Protein AF-A0A399ESU6-F1 (afdb_monomer_lite)

Radius of gyration: 11.93 Å; chains: 1; bounding box: 25×28×24 Å

Foldsee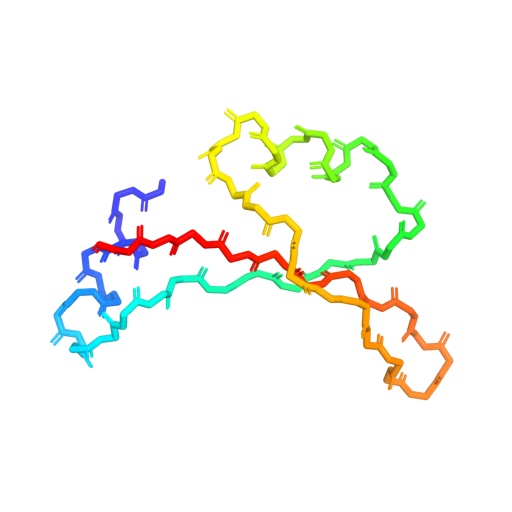k 3Di:
DVVQVVVCVVVVHFKDKDKDQPPCVVVVVVCVVVQWDFDDWDDPDPGIITMTIHTD

Organism: NCBI:txid1408545

Sequence (56 aa):
MGWALEQARAAGKRYLRMDCAAERPKLRAFYESLGFEYHSDWWLGSFHAARYQMPL

pLDDT: mean 87.37, std 4.3, range [63.69, 92.75]

Structure (mmCIF, N/CA/C/O backbone):
data_AF-A0A399ESU6-F1
#
_entry.id   AF-A0A399ESU6-F1
#
loop_
_atom_site.group_PDB
_atom_site.id
_atom_site.type_symbol
_atom_site.label_atom_id
_atom_site.label_alt_id
_atom_site.label_comp_id
_atom_site.label_asym_id
_atom_site.label_entity_id
_atom_site.label_seq_id
_atom_site.pdbx_PDB_ins_code
_atom_site.Cartn_x
_atom_site.Cartn_y
_atom_site.Cartn_z
_atom_site.occupancy
_atom_site.B_iso_or_equiv
_atom_site.auth_seq_id
_atom_site.auth_comp_id
_atom_site.auth_asym_id
_atom_site.auth_atom_id
_atom_site.pdbx_PDB_model_num
ATOM 1 N N . MET A 1 1 ? -9.836 9.728 -3.222 1.00 63.69 1 MET A N 1
ATOM 2 C CA . MET A 1 1 ? -9.469 8.830 -2.100 1.00 63.69 1 MET A CA 1
ATOM 3 C C . MET A 1 1 ? -10.451 8.854 -0.936 1.00 63.69 1 MET A C 1
ATOM 5 O O . MET A 1 1 ? -10.581 7.816 -0.306 1.00 63.69 1 MET A O 1
ATOM 9 N N . GLY A 1 2 ? -11.170 9.959 -0.681 1.00 78.62 2 GLY A N 1
ATOM 10 C CA . GLY A 1 2 ? -12.132 10.058 0.433 1.00 78.62 2 GLY A CA 1
ATOM 11 C C . GLY A 1 2 ? -13.135 8.903 0.506 1.00 78.62 2 GLY A C 1
ATOM 12 O O . GLY A 1 2 ? -13.174 8.211 1.511 1.00 78.62 2 GLY A O 1
ATOM 13 N N . TRP A 1 3 ? -13.811 8.586 -0.603 1.00 86.38 3 TRP A N 1
ATOM 14 C CA . TRP A 1 3 ? -14.805 7.505 -0.618 1.00 86.38 3 TRP A CA 1
ATOM 15 C C . TRP A 1 3 ? -14.245 6.137 -0.181 1.00 86.38 3 TRP A C 1
ATOM 17 O O . TRP A 1 3 ? -14.847 5.456 0.638 1.00 86.38 3 TRP A O 1
ATOM 27 N N . ALA A 1 4 ? -13.064 5.733 -0.665 1.00 85.06 4 ALA A N 1
ATOM 28 C CA . ALA A 1 4 ? -12.476 4.437 -0.303 1.00 85.06 4 ALA A CA 1
ATOM 29 C C . ALA A 1 4 ? -12.047 4.376 1.176 1.00 85.06 4 ALA A C 1
ATOM 31 O O . ALA A 1 4 ? -12.204 3.340 1.821 1.00 85.06 4 ALA A O 1
ATOM 32 N N . LEU A 1 5 ? -11.535 5.489 1.712 1.00 85.25 5 LEU A N 1
ATOM 33 C CA . LEU A 1 5 ? -11.194 5.635 3.129 1.00 85.25 5 LEU A CA 1
ATOM 34 C C . LEU A 1 5 ? -12.442 5.546 4.012 1.00 85.25 5 LEU A C 1
ATOM 36 O O . LEU A 1 5 ? -12.449 4.806 4.992 1.00 85.25 5 LEU A O 1
ATOM 40 N N . GLU A 1 6 ? -13.505 6.265 3.646 1.00 88.62 6 GLU A N 1
ATOM 41 C CA . GLU A 1 6 ? -14.782 6.255 4.363 1.00 88.62 6 GLU A CA 1
ATOM 42 C C . GLU A 1 6 ? -15.407 4.862 4.373 1.00 88.62 6 GLU A C 1
ATOM 44 O O . GLU A 1 6 ? -15.787 4.376 5.434 1.00 88.62 6 GLU A O 1
ATOM 49 N N . GLN A 1 7 ? -15.421 4.172 3.230 1.00 91.06 7 GLN A N 1
ATOM 50 C CA . GLN A 1 7 ? -15.922 2.800 3.141 1.00 91.06 7 GLN A CA 1
ATOM 51 C C . GLN A 1 7 ? -15.102 1.833 4.002 1.00 91.06 7 GLN A C 1
ATOM 53 O O . GLN A 1 7 ? -15.662 0.970 4.677 1.00 91.06 7 GLN A O 1
ATOM 58 N N . ALA A 1 8 ? -13.774 1.969 4.011 1.00 89.00 8 ALA A N 1
ATOM 59 C CA . ALA A 1 8 ? -12.915 1.092 4.795 1.00 89.00 8 ALA A CA 1
ATOM 60 C C . ALA A 1 8 ? -13.042 1.356 6.308 1.00 89.00 8 ALA A C 1
ATOM 62 O O . ALA A 1 8 ? -13.083 0.400 7.087 1.00 89.00 8 ALA A O 1
ATOM 63 N N . ARG A 1 9 ? -13.194 2.624 6.720 1.00 87.56 9 ARG A N 1
ATOM 64 C CA . ARG A 1 9 ? -13.521 3.006 8.104 1.00 87.56 9 ARG A CA 1
ATOM 65 C C . ARG A 1 9 ? -14.903 2.502 8.516 1.00 87.56 9 ARG A C 1
ATOM 67 O O . ARG A 1 9 ? -15.027 1.891 9.573 1.00 87.56 9 ARG A O 1
ATOM 74 N N . ALA A 1 10 ? -15.917 2.677 7.668 1.00 91.44 10 ALA A N 1
ATOM 75 C CA . ALA A 1 10 ? -17.273 2.178 7.905 1.00 91.44 10 ALA A CA 1
ATOM 76 C C . ALA A 1 10 ? -17.308 0.645 8.035 1.00 91.44 10 ALA A C 1
ATOM 78 O O . ALA A 1 10 ? -18.048 0.103 8.850 1.00 91.44 10 ALA A O 1
ATOM 79 N N . ALA A 1 11 ? -16.453 -0.060 7.291 1.00 91.25 11 ALA A N 1
ATOM 80 C CA . ALA A 1 11 ? -16.281 -1.508 7.388 1.00 91.25 11 ALA A CA 1
ATOM 81 C C . ALA A 1 11 ? -15.395 -1.962 8.571 1.00 91.25 11 ALA A C 1
ATOM 83 O O . ALA A 1 11 ? -15.051 -3.147 8.653 1.00 91.25 11 ALA A O 1
ATOM 84 N N . GLY A 1 12 ? -14.978 -1.050 9.460 1.00 91.12 12 GLY A N 1
ATOM 85 C CA . GLY A 1 12 ? -14.154 -1.350 10.635 1.00 91.12 12 GLY A CA 1
ATOM 86 C C . GLY A 1 12 ? -12.752 -1.862 10.296 1.00 91.12 12 GLY A C 1
ATOM 87 O O . GLY A 1 12 ? -12.152 -2.618 11.066 1.00 91.12 12 GLY A O 1
ATOM 88 N N . LYS A 1 13 ? -12.226 -1.525 9.114 1.00 92.19 13 LYS A N 1
ATOM 89 C CA . LYS A 1 13 ? -10.867 -1.902 8.719 1.00 92.19 13 LYS A CA 1
ATOM 90 C C . LYS A 1 13 ? -9.865 -0.946 9.359 1.00 92.19 13 LYS A C 1
ATOM 92 O O . LYS A 1 13 ? -10.162 0.212 9.618 1.00 92.19 13 LYS A O 1
ATOM 97 N N . ARG A 1 14 ? -8.655 -1.453 9.600 1.00 89.44 14 ARG A N 1
ATOM 98 C CA . ARG A 1 14 ? -7.534 -0.676 10.162 1.00 89.44 14 ARG A CA 1
ATOM 99 C C . ARG A 1 14 ? -6.594 -0.115 9.097 1.00 89.44 14 ARG A C 1
ATOM 101 O O . ARG A 1 14 ? -5.830 0.800 9.368 1.00 89.44 14 ARG A O 1
ATOM 108 N N . TYR A 1 15 ? -6.650 -0.684 7.896 1.00 88.62 15 TYR A N 1
ATOM 109 C CA . TYR A 1 15 ? -5.751 -0.354 6.801 1.00 88.62 15 TYR A CA 1
ATOM 110 C C . TYR A 1 15 ? -6.510 -0.400 5.482 1.00 88.62 15 TYR A C 1
ATOM 112 O O . TYR A 1 15 ? -7.308 -1.315 5.254 1.00 88.62 15 TYR A O 1
ATOM 120 N N . LEU A 1 16 ? -6.206 0.546 4.602 1.00 89.81 16 LEU A N 1
ATOM 121 C CA . LEU A 1 16 ? -6.537 0.472 3.187 1.00 89.81 16 LEU A CA 1
ATOM 122 C C . LEU A 1 16 ? -5.326 -0.103 2.455 1.00 89.81 16 LEU A C 1
ATOM 124 O O . LEU A 1 16 ? -4.227 0.433 2.575 1.00 89.81 16 LEU A O 1
ATOM 128 N N . ARG A 1 17 ? -5.510 -1.203 1.721 1.00 89.44 17 ARG A N 1
ATOM 129 C CA . ARG A 1 17 ? -4.435 -1.846 0.957 1.00 89.44 17 ARG A CA 1
ATOM 130 C C . ARG A 1 17 ? -4.663 -1.690 -0.537 1.00 89.44 17 ARG A C 1
ATOM 132 O O . ARG A 1 17 ? -5.798 -1.781 -0.995 1.00 89.44 17 ARG A O 1
ATOM 139 N N . MET A 1 18 ? -3.573 -1.487 -1.264 1.00 86.00 18 MET A N 1
ATOM 140 C CA . MET A 1 18 ? -3.544 -1.469 -2.721 1.00 86.00 18 MET A CA 1
ATOM 141 C C . MET A 1 18 ? -2.466 -2.422 -3.220 1.00 86.00 18 MET A C 1
ATOM 143 O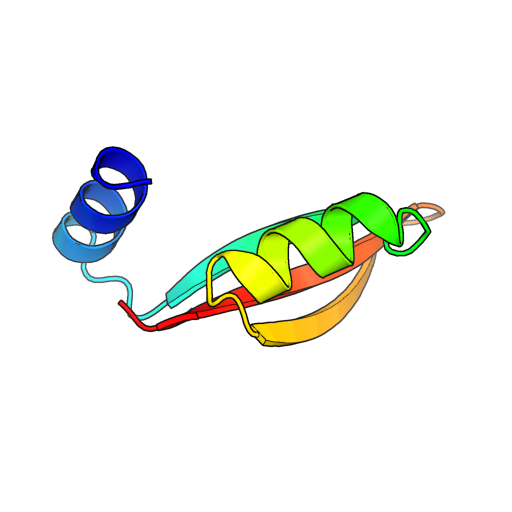 O . MET A 1 18 ? -1.333 -2.398 -2.741 1.00 86.00 18 MET A O 1
ATOM 147 N N . ASP A 1 19 ? -2.820 -3.256 -4.185 1.00 86.38 19 ASP A N 1
ATOM 148 C CA . ASP A 1 19 ? -1.898 -4.091 -4.942 1.00 86.38 19 ASP A CA 1
ATOM 149 C C . ASP A 1 19 ? -1.625 -3.473 -6.320 1.00 86.38 19 ASP A C 1
ATOM 151 O O . ASP A 1 19 ? -2.506 -2.921 -6.978 1.00 86.38 19 ASP A O 1
ATOM 155 N N . CYS A 1 20 ? -0.367 -3.519 -6.747 1.00 83.69 20 CYS A N 1
ATOM 156 C CA . CYS A 1 20 ? 0.061 -3.025 -8.050 1.00 83.69 20 CYS A CA 1
ATOM 157 C C . CYS A 1 20 ? 1.233 -3.840 -8.571 1.00 83.69 20 CYS A C 1
ATOM 159 O O . CYS A 1 20 ? 2.025 -4.340 -7.788 1.00 83.69 20 CYS A O 1
ATOM 161 N N . ALA A 1 21 ? 1.404 -3.916 -9.892 1.00 85.25 21 ALA A N 1
ATOM 162 C CA . ALA A 1 21 ? 2.613 -4.476 -10.490 1.00 85.25 21 ALA A CA 1
ATOM 163 C C . ALA A 1 21 ? 3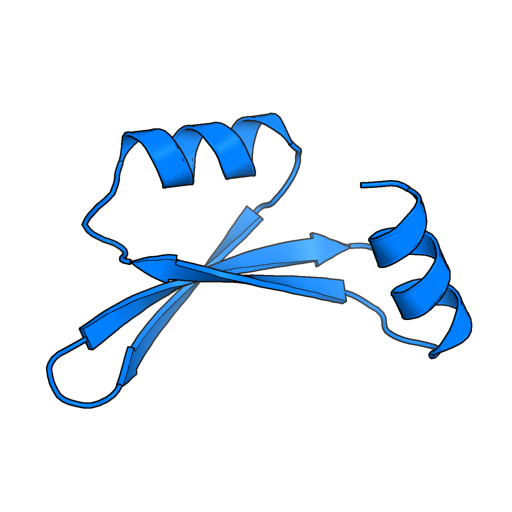.874 -3.791 -9.925 1.00 85.25 21 ALA A C 1
ATOM 165 O O . ALA A 1 21 ? 4.044 -2.574 -10.061 1.00 85.25 21 ALA A O 1
ATOM 166 N N . ALA A 1 22 ? 4.765 -4.568 -9.309 1.00 82.56 22 ALA A N 1
ATOM 167 C CA . ALA A 1 22 ? 5.988 -4.066 -8.679 1.00 82.56 22 ALA A CA 1
ATOM 168 C C . ALA A 1 22 ? 6.955 -3.429 -9.696 1.00 82.56 22 ALA A C 1
ATOM 170 O O . ALA A 1 22 ? 7.754 -2.558 -9.350 1.00 82.56 22 ALA A O 1
ATOM 171 N N . GLU A 1 23 ? 6.825 -3.818 -10.965 1.00 83.50 23 GLU A N 1
ATOM 172 C CA . GLU A 1 23 ? 7.622 -3.359 -12.107 1.00 83.50 23 GLU A CA 1
ATOM 173 C C . GLU A 1 23 ? 7.222 -1.961 -12.619 1.00 83.50 23 GLU A C 1
ATOM 175 O O . GLU A 1 23 ? 7.776 -1.472 -13.602 1.00 83.50 23 GLU A O 1
ATOM 180 N N . ARG A 1 24 ? 6.257 -1.285 -11.975 1.00 83.94 24 ARG A N 1
ATOM 181 C CA . ARG A 1 24 ? 5.799 0.065 -12.347 1.00 83.94 24 ARG A CA 1
ATOM 182 C C . ARG A 1 24 ? 6.315 1.125 -11.363 1.00 83.94 24 ARG A C 1
ATOM 184 O O . ARG A 1 24 ? 5.552 1.581 -10.510 1.00 83.94 24 ARG A O 1
ATOM 191 N N . PRO A 1 25 ? 7.569 1.602 -11.491 1.00 83.62 25 PRO A N 1
ATOM 192 C CA . PRO A 1 25 ? 8.169 2.531 -10.528 1.00 83.62 25 PRO A CA 1
ATOM 193 C C . PRO A 1 25 ? 7.420 3.868 -10.422 1.00 83.62 25 PRO A C 1
ATOM 195 O O . PRO A 1 25 ? 7.295 4.417 -9.334 1.00 83.62 25 PRO A O 1
ATOM 198 N N . LYS A 1 26 ? 6.834 4.366 -11.522 1.00 87.44 26 LYS A N 1
ATOM 199 C CA . LYS A 1 26 ? 6.005 5.587 -11.496 1.00 87.44 26 LYS A CA 1
ATOM 200 C C . LYS A 1 26 ? 4.731 5.422 -10.662 1.00 87.44 26 LYS A C 1
ATOM 202 O O . LYS A 1 26 ? 4.292 6.372 -10.027 1.00 87.44 26 LYS A O 1
ATOM 207 N N . LEU A 1 27 ? 4.140 4.226 -10.669 1.00 85.94 27 LEU A N 1
ATOM 208 C CA . LEU A 1 27 ? 2.916 3.942 -9.923 1.00 85.94 27 LEU A CA 1
ATOM 209 C C . LEU A 1 27 ? 3.210 3.768 -8.427 1.00 85.94 27 LEU A C 1
ATOM 211 O O . LEU A 1 27 ? 2.446 4.240 -7.593 1.00 85.94 27 LEU A O 1
ATOM 215 N N . ARG A 1 28 ? 4.370 3.189 -8.103 1.00 86.00 28 ARG A N 1
ATOM 216 C CA . ARG A 1 28 ? 4.901 3.115 -6.735 1.00 86.00 28 ARG A CA 1
ATOM 217 C C . ARG A 1 28 ? 5.115 4.505 -6.139 1.00 86.00 28 ARG A C 1
ATOM 219 O O . ARG A 1 28 ? 4.511 4.813 -5.119 1.00 86.00 28 ARG A O 1
ATOM 226 N N . ALA A 1 29 ? 5.841 5.368 -6.852 1.00 87.62 29 ALA A N 1
ATOM 227 C CA . ALA A 1 29 ? 6.073 6.746 -6.424 1.00 87.62 29 ALA A CA 1
ATOM 228 C C . ALA A 1 29 ? 4.764 7.541 -6.265 1.00 87.62 29 ALA A C 1
ATOM 230 O O . ALA A 1 29 ? 4.627 8.343 -5.345 1.00 87.62 29 ALA A O 1
ATOM 231 N N . PHE A 1 30 ? 3.775 7.296 -7.133 1.00 89.19 30 PHE A N 1
ATOM 232 C CA . PHE A 1 30 ? 2.448 7.889 -6.989 1.00 89.19 30 PHE A CA 1
ATOM 233 C C . PHE A 1 30 ? 1.770 7.452 -5.683 1.00 89.19 30 PHE A C 1
ATOM 235 O O . PHE A 1 30 ? 1.283 8.307 -4.950 1.00 89.19 30 PHE A O 1
ATOM 242 N N . TYR A 1 31 ? 1.781 6.165 -5.334 1.00 87.25 31 TYR A N 1
ATOM 243 C CA . TYR A 1 31 ? 1.199 5.703 -4.068 1.00 87.25 31 TYR A CA 1
ATOM 244 C C . TYR A 1 31 ? 1.940 6.223 -2.841 1.00 87.25 31 TYR A C 1
ATOM 246 O O . TYR A 1 31 ? 1.292 6.660 -1.891 1.00 87.25 31 TYR A O 1
ATOM 254 N N . GLU A 1 32 ? 3.269 6.263 -2.888 1.00 86.56 32 GLU A N 1
ATOM 255 C CA . GLU A 1 32 ? 4.079 6.861 -1.823 1.00 86.56 32 GLU A CA 1
ATOM 256 C C . GLU A 1 32 ? 3.740 8.348 -1.638 1.00 86.56 32 GLU A C 1
ATOM 258 O O . GLU A 1 32 ? 3.553 8.803 -0.512 1.00 86.56 32 GLU A O 1
ATOM 263 N N . SER A 1 33 ? 3.530 9.095 -2.731 1.00 89.50 33 SER A N 1
ATOM 264 C CA . SER A 1 33 ? 3.105 10.504 -2.660 1.00 89.50 33 SER A CA 1
ATOM 265 C C . SER A 1 33 ? 1.709 10.705 -2.058 1.00 89.50 33 SER A C 1
ATOM 267 O O . SER A 1 33 ? 1.390 11.788 -1.574 1.00 89.50 33 SER A O 1
ATOM 269 N N . LEU A 1 34 ? 0.876 9.663 -2.075 1.00 86.62 34 LEU A N 1
ATOM 270 C CA . LEU A 1 34 ? -0.475 9.673 -1.515 1.00 86.62 34 LEU A CA 1
ATOM 271 C C . LEU A 1 34 ? -0.499 9.227 -0.047 1.00 86.62 34 LEU A C 1
ATOM 273 O O . LEU A 1 34 ? -1.577 9.162 0.538 1.00 86.62 34 LEU A O 1
ATOM 277 N N . GLY A 1 35 ? 0.665 8.930 0.543 1.00 87.75 35 GLY A N 1
ATOM 278 C CA . GLY A 1 35 ? 0.795 8.500 1.936 1.00 87.75 35 GLY A CA 1
ATOM 279 C C . GLY A 1 35 ? 0.664 6.992 2.143 1.00 87.75 35 GLY A C 1
ATOM 280 O O . GLY A 1 35 ? 0.524 6.546 3.279 1.00 87.75 35 GLY A O 1
ATOM 281 N N . PHE A 1 36 ? 0.699 6.197 1.071 1.00 90.75 36 PHE A N 1
ATOM 282 C CA . PHE A 1 36 ? 0.787 4.751 1.210 1.00 90.75 36 PHE A CA 1
ATOM 283 C C . PHE A 1 36 ? 2.226 4.321 1.474 1.00 90.75 36 PHE A C 1
ATOM 285 O O . PHE A 1 36 ? 3.160 4.724 0.786 1.00 90.75 36 PHE A O 1
ATOM 292 N N . GLU A 1 37 ? 2.377 3.400 2.408 1.00 90.75 37 GLU A N 1
ATOM 293 C CA . GLU A 1 37 ? 3.638 2.776 2.758 1.00 90.75 37 GLU A CA 1
ATOM 294 C C . GLU A 1 37 ? 3.741 1.417 2.073 1.00 90.75 37 GLU A C 1
ATOM 296 O O . GLU A 1 37 ? 2.780 0.637 2.030 1.00 90.75 37 GLU A O 1
ATOM 301 N N . TYR A 1 38 ? 4.915 1.113 1.528 1.00 90.19 38 TYR A N 1
ATOM 302 C CA . TYR A 1 38 ? 5.183 -0.220 1.007 1.00 90.19 38 TYR A CA 1
ATOM 303 C C . TYR A 1 38 ? 5.090 -1.239 2.152 1.00 90.19 38 TYR A C 1
ATOM 305 O O . TYR A 1 38 ? 5.761 -1.109 3.173 1.00 90.19 38 TYR A O 1
ATOM 313 N N . HIS A 1 39 ? 4.253 -2.260 1.976 1.00 90.19 39 HIS A N 1
ATOM 314 C CA . HIS A 1 39 ? 4.048 -3.311 2.969 1.00 90.19 39 HIS A CA 1
ATOM 315 C C . HIS A 1 39 ? 4.840 -4.574 2.624 1.00 90.19 39 HIS A C 1
ATOM 317 O O . HIS A 1 39 ? 5.465 -5.165 3.498 1.00 90.19 39 HIS A O 1
ATOM 323 N N . SER A 1 40 ? 4.758 -5.043 1.374 1.00 89.31 40 SER A N 1
ATOM 324 C CA . SER A 1 40 ? 5.399 -6.298 0.944 1.00 89.31 40 SER A CA 1
ATOM 325 C C . SER A 1 40 ? 5.171 -6.572 -0.537 1.00 89.31 40 SER A C 1
ATOM 327 O O . SER A 1 40 ? 4.085 -6.270 -1.032 1.00 89.31 40 SER A O 1
ATOM 329 N N . ASP A 1 41 ? 6.064 -7.315 -1.171 1.00 90.88 41 ASP A N 1
ATOM 330 C CA . ASP A 1 41 ? 5.790 -7.939 -2.460 1.00 90.88 41 ASP A CA 1
ATOM 331 C C . ASP A 1 41 ? 5.041 -9.271 -2.306 1.00 90.88 41 ASP A C 1
ATOM 333 O O . ASP A 1 41 ? 5.112 -9.960 -1.285 1.00 90.88 41 ASP A O 1
ATOM 337 N N . TRP A 1 42 ? 4.271 -9.615 -3.328 1.00 87.94 42 TRP A N 1
ATOM 338 C CA . TRP A 1 42 ? 3.504 -10.841 -3.448 1.00 87.94 42 TRP A CA 1
ATOM 339 C C . TRP A 1 42 ? 3.593 -11.355 -4.881 1.00 87.94 42 TRP A C 1
ATOM 341 O O . TRP A 1 42 ? 3.416 -10.602 -5.835 1.00 87.94 42 TRP A O 1
ATOM 351 N N . TRP A 1 43 ? 3.808 -12.657 -5.032 1.00 87.69 43 TRP A N 1
ATOM 352 C CA . TRP A 1 43 ? 3.812 -13.315 -6.332 1.00 87.69 43 TRP A CA 1
ATOM 353 C C . TRP A 1 43 ? 2.487 -14.039 -6.545 1.00 87.69 43 TRP A C 1
ATOM 355 O O . TRP A 1 43 ? 2.137 -14.954 -5.800 1.00 87.69 43 TRP A O 1
ATOM 365 N N . LEU A 1 44 ? 1.733 -13.622 -7.559 1.00 84.12 44 LEU A N 1
ATOM 366 C CA . LEU A 1 44 ? 0.539 -14.322 -8.019 1.00 84.12 44 LEU A CA 1
ATOM 367 C C . LEU A 1 44 ? 0.886 -15.060 -9.315 1.00 84.12 44 LEU A C 1
ATOM 369 O O . LEU A 1 44 ? 0.729 -14.531 -10.416 1.00 84.12 44 LEU A O 1
ATOM 373 N N . GLY A 1 45 ? 1.431 -16.269 -9.172 1.00 86.94 45 GLY A N 1
ATOM 374 C CA . GLY A 1 45 ? 2.006 -17.009 -10.295 1.00 86.94 45 GLY A CA 1
ATOM 375 C C . GLY A 1 45 ? 3.186 -16.244 -10.898 1.00 86.94 45 GLY A C 1
ATOM 376 O O . GLY A 1 45 ? 4.168 -15.984 -10.210 1.00 86.94 45 GLY A O 1
ATOM 377 N N . SER A 1 46 ? 3.072 -15.852 -12.168 1.00 85.62 46 SER A N 1
ATOM 378 C CA . SER A 1 46 ? 4.075 -15.040 -12.871 1.00 85.62 46 SER A CA 1
ATOM 379 C C . SER A 1 46 ? 3.945 -13.531 -12.626 1.00 85.62 46 SER A C 1
ATOM 381 O O . SER A 1 46 ? 4.760 -12.769 -13.138 1.00 85.62 46 SER A O 1
ATOM 383 N N . PHE A 1 47 ? 2.923 -13.073 -11.895 1.00 83.69 47 PHE A N 1
ATOM 384 C CA . PHE A 1 47 ? 2.704 -11.651 -11.641 1.00 83.69 47 PHE A CA 1
ATOM 385 C C . PHE A 1 47 ? 3.341 -11.213 -10.322 1.00 83.69 47 PHE A C 1
ATOM 387 O O . PHE A 1 47 ? 2.963 -11.691 -9.251 1.00 83.69 47 PHE A O 1
ATOM 394 N N . HIS A 1 48 ? 4.272 -10.264 -10.402 1.00 88.56 48 HIS A N 1
ATOM 395 C CA . HIS A 1 48 ? 4.911 -9.665 -9.238 1.00 88.56 48 HIS A CA 1
ATOM 396 C C . HIS A 1 48 ? 4.145 -8.411 -8.794 1.00 88.56 48 HIS A C 1
ATOM 398 O O . HIS A 1 48 ? 4.192 -7.365 -9.447 1.00 88.56 48 HIS A O 1
ATOM 404 N N . ALA A 1 49 ? 3.429 -8.520 -7.678 1.00 89.25 49 ALA A N 1
ATOM 405 C CA . ALA A 1 49 ? 2.623 -7.455 -7.102 1.00 89.25 49 ALA A CA 1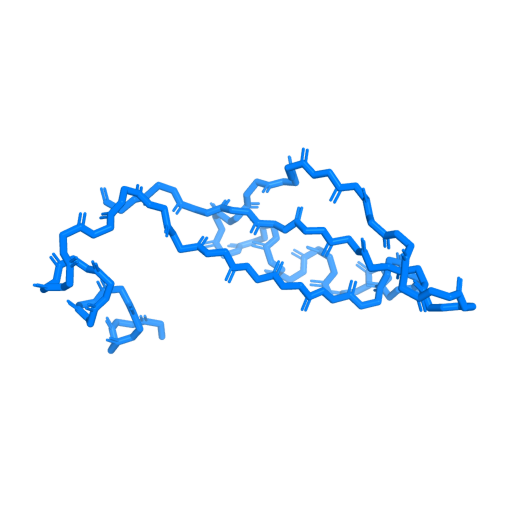
ATOM 406 C C . ALA A 1 49 ? 3.306 -6.836 -5.876 1.00 89.25 49 ALA A C 1
ATOM 408 O O . ALA A 1 49 ? 3.547 -7.521 -4.891 1.00 89.25 49 ALA A O 1
ATOM 409 N N . ALA A 1 50 ? 3.522 -5.527 -5.881 1.00 90.75 50 ALA A N 1
ATOM 410 C CA . ALA A 1 50 ? 3.847 -4.757 -4.693 1.00 90.75 50 ALA A CA 1
ATOM 411 C C . ALA A 1 50 ? 2.558 -4.377 -3.958 1.00 90.75 50 ALA A C 1
ATOM 413 O O . ALA A 1 50 ? 1.649 -3.771 -4.535 1.00 90.75 50 ALA A O 1
ATOM 414 N N . ARG A 1 51 ? 2.479 -4.723 -2.673 1.00 92.06 51 ARG A N 1
ATOM 415 C CA . ARG A 1 51 ? 1.381 -4.334 -1.786 1.00 92.06 51 ARG A CA 1
ATOM 416 C C . ARG A 1 51 ? 1.779 -3.109 -0.987 1.00 92.06 51 ARG A C 1
ATOM 418 O O . ARG A 1 51 ? 2.801 -3.101 -0.302 1.00 92.06 51 ARG A O 1
ATOM 425 N N . TYR A 1 52 ? 0.907 -2.122 -1.036 1.00 91.56 52 TYR A N 1
ATOM 426 C CA . TYR A 1 52 ? 0.986 -0.872 -0.311 1.00 91.56 52 TYR A CA 1
ATOM 427 C C . TYR A 1 52 ? -0.153 -0.798 0.699 1.00 91.56 52 TYR A C 1
ATOM 429 O O . TYR A 1 52 ? -1.234 -1.351 0.471 1.00 91.56 52 TYR A O 1
ATOM 437 N N . GLN A 1 53 ? 0.080 -0.129 1.819 1.00 92.75 53 GLN A N 1
ATOM 438 C CA . GLN A 1 53 ? -0.932 0.082 2.842 1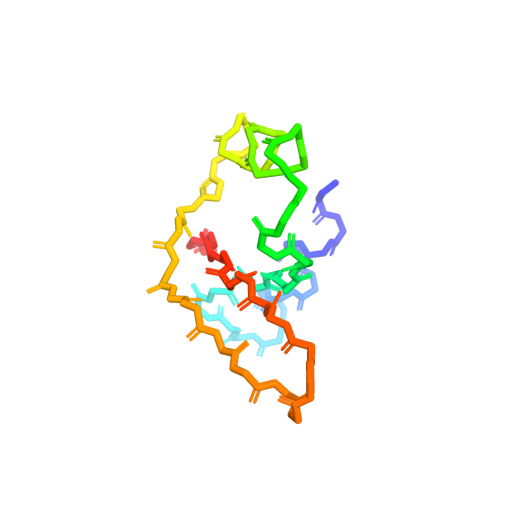.00 92.75 53 GLN A CA 1
ATOM 439 C C . GLN A 1 53 ? -0.939 1.521 3.329 1.00 92.75 53 GLN A C 1
ATOM 441 O O . GLN A 1 53 ? 0.096 2.169 3.379 1.00 92.75 53 GLN A O 1
ATOM 446 N N . MET A 1 54 ? -2.108 1.992 3.734 1.00 90.12 54 MET A N 1
ATOM 447 C CA . MET A 1 54 ? -2.259 3.259 4.429 1.00 90.12 54 MET A CA 1
ATOM 448 C C . MET A 1 54 ? -3.119 3.031 5.677 1.00 90.12 54 MET A C 1
ATOM 450 O O . MET A 1 54 ? -4.175 2.388 5.567 1.00 90.12 54 MET A O 1
ATOM 454 N N . PRO A 1 55 ? -2.680 3.492 6.861 1.00 87.94 55 PRO A N 1
ATOM 455 C CA . PRO A 1 55 ? -3.491 3.433 8.070 1.00 87.94 55 PRO A CA 1
ATOM 456 C C . PRO A 1 55 ? -4.736 4.320 7.928 1.00 87.94 55 PRO A C 1
ATOM 458 O O . PRO A 1 55 ? -4.686 5.388 7.316 1.00 87.94 55 PRO A O 1
ATOM 461 N N . LEU A 1 56 ? -5.862 3.834 8.456 1.00 84.31 56 LEU A N 1
ATOM 462 C CA . LEU A 1 56 ? -7.165 4.505 8.403 1.00 84.31 56 LEU A CA 1
ATOM 463 C C . LEU A 1 56 ? -7.440 5.349 9.637 1.00 84.31 56 LEU A C 1
ATOM 465 O O . LEU A 1 56 ? -7.082 4.924 10.752 1.00 84.31 56 LEU A O 1
#

InterPro domains:
  IPR016181 Acyl-CoA N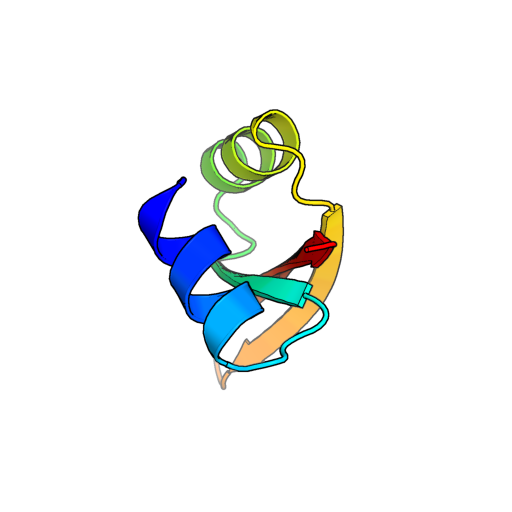-acyltransferase [SSF55729] (1-46)

Secondary structure (DSSP, 8-state):
-HHHHHHHHHTT-SEEEEEEETT-HHHHHHHHHTTPEEEEEEEETTEEEEEEEEE-